Protein 1NEQ (pdb70)

CATH classification: 1.10.260.40

Secondary structure (DSSP, 8-state):
---SSSSS--HHHHHHHHHTTS--HHHHHHHHSS-HHHHHHTTTSS-HHHHHHHHHHTTS-HHHH-TTT--S--

Organism: Escherichia phage Mu (NCBI:txid2681603)

InterPro domains:
  IPR010982 Lambda repressor-like, DNA-binding domain superfamily [G3DSA:1.10.260.40] (2-75)
  IPR010982 Lambda repressor-like, DNA-binding domain superfamily [SSF47413] (4-73)
  IPR038722 Ner, winged helix-turn-helix DNA-binding domain [PF13693] (9-73)

Radius of gyration: 12.14 Å; Cα contacts (8 Å, |Δi|>4): 61; chains: 1; bounding box: 31×29×25 Å

Sequence (74 aa):
CSNEKARDWHRADVIAGLKKRKLSLSALSRQFGYAPTTLANALERHWPKGEQIIANALETKPEVIWPSRYQAGE

Solvent-accessible surface area: 5902 Å² total; per-residue (Å²): 178,73,109,134,99,47,169,24,93,69,179,60,58,2,56,57,29,6,124,178,170,186,34,35,29,66,26,6,1,192,120,123,51,110,51,81,93,47,1,45,74,3,52,149,165,187,71,86,134,0,22,90,21,1,0,99,43,45,168,43,126,19,71,65,1,18,65,54,173,94,157,116,70,204

Foldseek 3Di:
DDCCPVPFQHPCSLCVVQVVPPDDCCCLCVVVDNHSVVLVCVVPDPDLVSLCSSCVSVVHHSCRRVVVVDDPPD

Structure (mmCIF, N/CA/C/O backbone):
data_1NEQ
#
_entry.id   1NEQ
#
_cell.length_a   1.000
_cell.length_b   1.000
_cell.length_c   1.000
_cell.angle_alpha   90.00
_cell.angle_beta   90.00
_cell.angle_gamma   90.00
#
_symmetry.space_group_name_H-M   'P 1'
#
loop_
_atom_site.group_PDB
_atom_site.id
_atom_site.type_symbol
_atom_site.label_atom_id
_atom_site.label_alt_id
_atom_site.label_comp_id
_atom_site.label_asym_id
_atom_site.label_entity_id
_atom_site.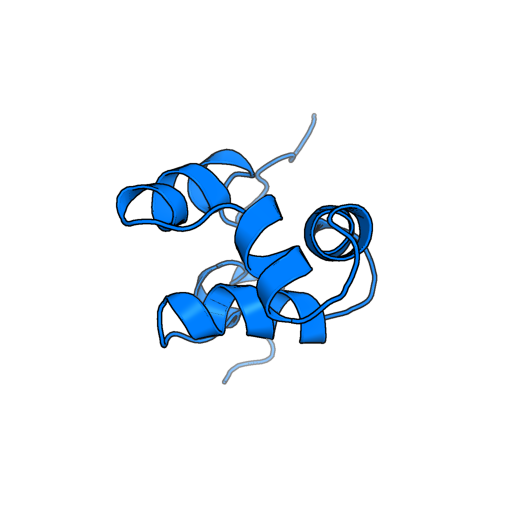label_seq_id
_atom_site.pdbx_PDB_ins_code
_atom_site.Cartn_x
_atom_site.Cartn_y
_atom_site.Cartn_z
_atom_site.occupancy
_atom_site.B_iso_or_equiv
_atom_site.auth_seq_id
_atom_site.auth_comp_id
_atom_site.auth_asym_id
_atom_site.auth_atom_id
_atom_site.pdbx_PDB_model_num
ATOM 1 N N . CYS A 1 1 ? 16.322 15.366 5.332 1.00 7.87 1 CYS A N 1
ATOM 2 C CA . CYS A 1 1 ? 15.779 15.353 6.720 1.00 7.60 1 CYS A CA 1
ATOM 3 C C . CYS A 1 1 ? 14.635 14.345 6.808 1.00 6.79 1 CYS A C 1
ATOM 4 O O . CYS A 1 1 ? 14.670 13.413 7.587 1.00 6.76 1 CYS A O 1
ATOM 14 N N . SER A 1 2 ? 13.616 14.530 6.016 1.00 6.45 2 SER A N 1
ATOM 15 C CA . SER A 1 2 ? 12.455 13.597 6.046 1.00 5.96 2 SER A C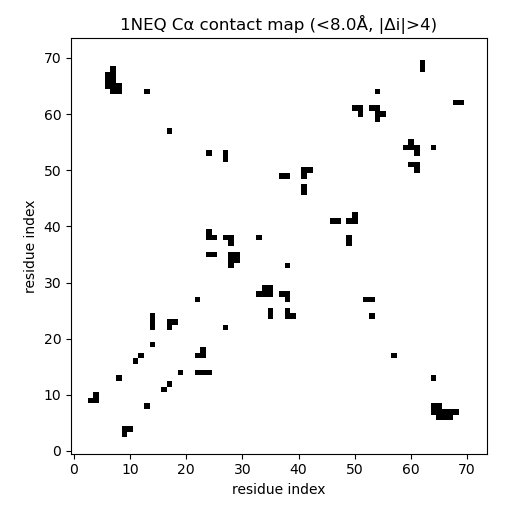A 1
ATOM 16 C C . SER A 1 2 ? 12.604 12.569 4.927 1.00 5.31 2 SER A C 1
ATOM 17 O O . SER A 1 2 ? 12.674 12.912 3.763 1.00 5.36 2 SER A O 1
ATOM 25 N N . ASN A 1 3 ? 12.644 11.309 5.262 1.00 5.02 3 ASN A N 1
ATOM 26 C CA . ASN A 1 3 ? 12.776 10.280 4.202 1.00 4.61 3 ASN A CA 1
ATOM 27 C C . ASN A 1 3 ? 11.418 10.096 3.536 1.00 4.00 3 ASN A C 1
ATOM 28 O O . ASN A 1 3 ? 11.344 9.577 2.446 1.00 4.08 3 ASN A O 1
ATOM 39 N N . GLU A 1 4 ? 10.357 10.534 4.198 1.00 3.84 4 GLU A N 1
ATOM 40 C CA . GLU A 1 4 ? 8.959 10.421 3.641 1.00 3.60 4 GLU A CA 1
ATOM 41 C C . GLU A 1 4 ? 8.848 9.222 2.700 1.00 2.77 4 GLU A C 1
ATOM 42 O O . GLU A 1 4 ? 8.415 8.143 3.053 1.00 2.98 4 GLU A O 1
ATOM 54 N N . LYS A 1 5 ? 9.256 9.455 1.499 1.00 2.41 5 LYS A N 1
ATOM 55 C CA . LYS A 1 5 ? 9.244 8.449 0.422 1.00 1.98 5 LYS A CA 1
ATOM 56 C C . LYS A 1 5 ? 10.647 7.837 0.385 1.00 1.86 5 LYS A C 1
ATOM 57 O O . LYS A 1 5 ? 11.314 7.831 -0.631 1.00 2.40 5 LYS A O 1
ATOM 76 N N . ALA A 1 6 ? 11.106 7.365 1.519 1.00 1.88 6 ALA A N 1
ATOM 77 C CA . ALA A 1 6 ? 12.479 6.785 1.619 1.00 2.06 6 ALA A CA 1
ATOM 78 C C . ALA A 1 6 ? 12.860 6.043 0.332 1.00 1.60 6 ALA A C 1
ATOM 79 O O . ALA A 1 6 ? 13.487 6.608 -0.542 1.00 1.81 6 ALA A O 1
ATOM 86 N N . ARG A 1 7 ? 12.490 4.797 0.201 1.00 1.43 7 ARG A N 1
ATOM 87 C CA . ARG A 1 7 ? 12.834 4.022 -1.031 1.00 1.36 7 ARG A CA 1
ATOM 88 C C . ARG A 1 7 ? 11.534 3.449 -1.599 1.00 0.97 7 ARG A C 1
ATOM 89 O O . ARG A 1 7 ? 11.424 3.143 -2.770 1.00 1.35 7 ARG A O 1
ATOM 110 N N . ASP A 1 8 ? 10.566 3.271 -0.748 1.00 0.61 8 ASP A N 1
ATOM 111 C CA . ASP A 1 8 ? 9.276 2.682 -1.182 1.00 0.77 8 ASP A CA 1
ATOM 112 C C . ASP A 1 8 ? 8.507 3.641 -2.086 1.00 0.58 8 ASP A C 1
ATOM 113 O O . ASP A 1 8 ? 8.944 4.733 -2.390 1.00 0.58 8 ASP A O 1
ATOM 122 N N . TRP A 1 9 ? 7.359 3.210 -2.519 1.00 0.47 9 TRP A N 1
ATOM 123 C CA . TRP A 1 9 ? 6.515 4.022 -3.434 1.00 0.35 9 TRP A CA 1
ATOM 124 C C . TRP A 1 9 ? 5.919 5.227 -2.694 1.00 0.39 9 TRP A C 1
ATOM 125 O O . TRP A 1 9 ? 5.268 5.083 -1.679 1.00 0.67 9 TRP A O 1
ATOM 146 N N . HIS A 1 10 ? 6.109 6.410 -3.218 1.00 0.39 10 HIS A N 1
ATOM 147 C CA . HIS A 1 10 ? 5.530 7.627 -2.575 1.00 0.44 10 HIS A CA 1
ATOM 148 C C . HIS A 1 10 ? 4.082 7.361 -2.170 1.00 0.41 10 HIS A C 1
ATOM 149 O O . HIS A 1 10 ? 3.409 6.539 -2.758 1.00 0.40 10 HIS A O 1
ATOM 163 N N . ARG A 1 11 ? 3.575 8.079 -1.201 1.00 0.43 11 ARG A N 1
ATOM 164 C CA . ARG A 1 11 ? 2.151 7.882 -0.826 1.00 0.43 11 ARG A CA 1
ATOM 165 C C . ARG A 1 11 ? 1.340 8.181 -2.081 1.00 0.37 11 ARG A C 1
ATOM 166 O O . ARG A 1 11 ? 0.206 7.773 -2.231 1.00 0.40 11 ARG A O 1
ATOM 187 N N . ALA A 1 12 ? 1.947 8.909 -2.984 1.00 0.34 12 ALA A N 1
ATOM 188 C CA . ALA A 1 12 ? 1.279 9.272 -4.262 1.00 0.32 12 ALA A CA 1
ATOM 189 C C . ALA A 1 12 ? 1.594 8.204 -5.315 1.00 0.27 12 ALA A C 1
ATOM 190 O O . ALA A 1 12 ? 0.797 7.920 -6.172 1.00 0.25 12 ALA A O 1
ATOM 197 N N . ASP A 1 13 ? 2.748 7.600 -5.253 1.00 0.27 13 ASP A N 1
ATOM 198 C CA . ASP A 1 13 ?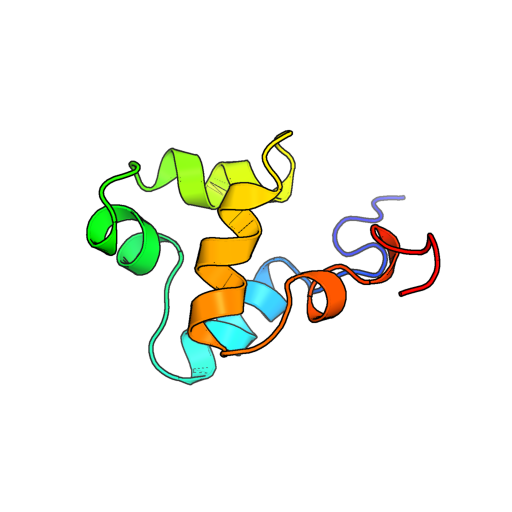 3.078 6.545 -6.254 1.00 0.26 13 ASP A CA 1
ATOM 199 C C . ASP A 1 13 ? 2.195 5.347 -5.955 1.00 0.23 13 ASP A C 1
ATOM 200 O O . ASP A 1 13 ? 1.900 4.535 -6.809 1.00 0.24 13 ASP A O 1
ATOM 209 N N . VAL A 1 14 ? 1.748 5.256 -4.737 1.00 0.22 14 VAL A N 1
ATOM 210 C CA . VAL A 1 14 ? 0.857 4.141 -4.350 1.00 0.22 14 VAL A CA 1
ATOM 211 C C . VAL A 1 14 ? -0.528 4.448 -4.909 1.00 0.21 14 VAL A C 1
ATOM 212 O O . VAL A 1 14 ? -1.048 3.741 -5.744 1.00 0.21 14 VAL A O 1
ATOM 225 N N . ILE A 1 15 ? -1.122 5.513 -4.454 1.00 0.24 15 ILE A N 1
ATOM 226 C CA . ILE A 1 15 ? -2.478 5.883 -4.939 1.00 0.27 15 ILE A CA 1
ATOM 227 C C . ILE A 1 15 ? -2.423 6.353 -6.398 1.00 0.26 15 ILE A C 1
ATOM 228 O O . ILE A 1 15 ? -3.209 5.931 -7.208 1.00 0.29 15 ILE A O 1
ATOM 244 N N . ALA A 1 16 ? -1.522 7.228 -6.748 1.00 0.25 16 ALA A N 1
ATOM 245 C CA . ALA A 1 16 ? -1.478 7.692 -8.170 1.00 0.28 16 ALA A CA 1
ATOM 246 C C . ALA A 1 16 ? -1.230 6.492 -9.083 1.00 0.28 16 ALA A C 1
ATOM 247 O O . ALA A 1 16 ? -1.879 6.329 -10.096 1.00 0.37 16 ALA A O 1
ATOM 254 N N . GLY A 1 17 ? -0.305 5.645 -8.728 1.00 0.23 17 GLY A N 1
ATOM 255 C CA . GLY A 1 17 ? -0.023 4.452 -9.575 1.00 0.25 17 GLY A CA 1
ATOM 256 C C . GLY A 1 17 ? -1.247 3.532 -9.583 1.00 0.24 17 GLY A C 1
ATOM 257 O O . GLY A 1 17 ? -1.726 3.126 -10.624 1.00 0.26 17 GLY A O 1
ATOM 261 N N . LEU A 1 18 ? -1.754 3.201 -8.428 1.00 0.23 18 LEU A N 1
ATOM 262 C CA . LEU A 1 18 ? -2.947 2.308 -8.354 1.00 0.24 18 LEU A CA 1
ATOM 263 C C . LEU A 1 18 ? -4.162 3.031 -8.965 1.00 0.25 18 LEU A C 1
ATOM 264 O O . LEU A 1 18 ? -4.788 2.552 -9.890 1.00 0.30 18 LEU A O 1
ATOM 280 N N . LYS A 1 19 ? -4.486 4.182 -8.446 1.00 0.26 19 LYS A N 1
ATOM 281 C CA . LYS A 1 19 ? -5.652 4.978 -8.957 1.00 0.27 19 LYS A CA 1
ATOM 282 C C . LYS A 1 19 ? -5.521 5.206 -10.466 1.00 0.27 19 LYS A C 1
ATOM 283 O O . LYS A 1 19 ? -6.462 5.591 -11.132 1.00 0.29 19 LYS A O 1
ATOM 302 N N . LYS A 1 20 ? -4.367 4.978 -11.011 1.00 0.31 20 LYS A N 1
ATOM 303 C CA . LYS A 1 20 ? -4.181 5.195 -12.473 1.00 0.34 20 LYS A CA 1
ATOM 304 C C . LYS A 1 20 ? -5.192 4.349 -13.240 1.00 0.31 20 LYS A C 1
ATOM 305 O O . LYS A 1 20 ? -5.575 4.672 -14.347 1.00 0.35 20 LYS A O 1
ATOM 324 N N . ARG A 1 21 ? -5.639 3.280 -12.648 1.00 0.29 21 ARG A N 1
ATOM 325 C CA . ARG A 1 21 ? -6.643 2.406 -13.307 1.00 0.33 21 ARG A CA 1
ATOM 326 C C . ARG A 1 21 ? -7.995 2.698 -12.663 1.00 0.31 21 ARG A C 1
ATOM 327 O O . ARG A 1 21 ? -8.759 3.509 -13.145 1.00 0.33 21 ARG A O 1
ATOM 348 N N . LYS A 1 22 ? -8.282 2.072 -11.557 1.00 0.30 22 LYS A N 1
ATOM 349 C CA . LYS A 1 22 ? -9.563 2.350 -10.856 1.00 0.32 22 LYS A CA 1
ATOM 350 C C . LYS A 1 22 ? -9.438 1.869 -9.412 1.00 0.29 22 LYS A C 1
ATOM 351 O O . LYS A 1 22 ? -10.143 0.969 -9.001 1.00 0.34 22 LYS A O 1
ATOM 370 N N . LEU A 1 23 ? -8.552 2.437 -8.641 1.00 0.27 23 LEU A N 1
ATOM 371 C CA . LEU A 1 23 ? -8.392 1.972 -7.228 1.00 0.26 23 LEU A CA 1
ATOM 372 C C . LEU A 1 23 ? -8.155 3.166 -6.302 1.00 0.28 23 LEU A C 1
ATOM 373 O O . LEU A 1 23 ? -7.460 4.106 -6.628 1.00 0.33 23 LEU A O 1
ATOM 389 N N . SER A 1 24 ? -8.728 3.116 -5.134 1.00 0.27 24 SER A N 1
ATOM 390 C CA . SER A 1 24 ? -8.549 4.216 -4.145 1.00 0.32 24 SER A CA 1
ATOM 391 C C . SER A 1 24 ? -8.588 3.601 -2.748 1.00 0.33 24 SER A C 1
ATOM 392 O O . SER A 1 24 ? -9.512 2.894 -2.407 1.00 0.36 24 SER A O 1
ATOM 400 N N . LEU A 1 25 ? -7.582 3.835 -1.952 1.00 0.34 25 LEU A N 1
ATOM 401 C CA . LEU A 1 25 ? -7.545 3.241 -0.578 1.00 0.36 25 LEU A CA 1
ATOM 402 C C . LEU A 1 25 ? -8.938 3.284 0.069 1.00 0.39 25 LEU A C 1
ATOM 403 O O . LEU A 1 25 ? -9.250 2.495 0.939 1.00 0.49 25 LEU A O 1
ATOM 419 N N . SER A 1 26 ? -9.777 4.191 -0.351 1.00 0.40 26 SER A N 1
ATOM 420 C CA . SER A 1 26 ? -11.142 4.273 0.244 1.00 0.45 26 SER A CA 1
ATOM 421 C C . SER A 1 26 ? -12.031 3.166 -0.337 1.00 0.44 26 SER A C 1
ATOM 422 O O . SER A 1 26 ? -12.856 2.596 0.349 1.00 0.47 26 SER A O 1
ATOM 430 N N . ALA A 1 27 ? -11.880 2.868 -1.597 1.00 0.43 27 ALA A N 1
ATOM 431 C CA . ALA A 1 27 ? -12.725 1.810 -2.223 1.00 0.46 27 ALA A CA 1
ATOM 432 C C . ALA A 1 27 ? -12.268 0.423 -1.752 1.00 0.40 27 ALA A C 1
ATOM 433 O O . ALA A 1 27 ? -13.072 -0.415 -1.397 1.00 0.39 27 ALA A O 1
ATOM 440 N N . LEU A 1 28 ? -10.989 0.173 -1.746 1.00 0.41 28 LEU A N 1
ATOM 441 C CA . LEU A 1 28 ? -10.496 -1.161 -1.307 1.00 0.42 28 LEU A CA 1
ATOM 442 C C . LEU A 1 28 ? -10.869 -1.387 0.154 1.00 0.36 28 LEU A C 1
ATOM 443 O O . LEU A 1 28 ? -11.019 -2.505 0.599 1.00 0.38 28 LEU A O 1
ATOM 459 N N . SER A 1 29 ? -11.018 -0.337 0.903 1.00 0.36 29 SER A N 1
ATOM 460 C CA . SER A 1 29 ? -11.367 -0.499 2.342 1.00 0.39 29 SER A CA 1
ATOM 461 C C . SER A 1 29 ? -12.796 -1.030 2.490 1.00 0.39 29 SER A C 1
ATOM 462 O O . SER A 1 29 ? -13.026 -2.053 3.105 1.00 0.43 29 SER A O 1
ATOM 470 N N . ARG A 1 30 ? -13.760 -0.330 1.960 1.00 0.42 30 ARG A N 1
ATOM 471 C CA . ARG A 1 30 ? -15.170 -0.791 2.093 1.00 0.49 30 ARG A CA 1
ATOM 472 C C . ARG A 1 30 ? -15.411 -2.044 1.245 1.00 0.44 30 ARG A C 1
ATOM 473 O O . ARG A 1 30 ? -16.337 -2.791 1.488 1.00 0.47 30 ARG A O 1
ATOM 494 N N . GLN A 1 31 ? -14.595 -2.292 0.256 1.00 0.40 31 GLN A N 1
ATOM 495 C CA . GLN A 1 31 ? -14.808 -3.506 -0.579 1.00 0.42 31 GLN A CA 1
ATOM 496 C C . GLN A 1 31 ? -14.612 -4.746 0.299 1.00 0.41 31 GLN A C 1
ATOM 497 O O . GLN A 1 31 ? -15.222 -5.774 0.079 1.00 0.46 31 GLN A O 1
ATOM 511 N N . PHE A 1 32 ? -13.774 -4.647 1.302 1.00 0.37 32 PHE A N 1
ATOM 512 C CA . PHE A 1 32 ? -13.533 -5.807 2.218 1.00 0.40 32 PHE A CA 1
ATOM 513 C C . PHE A 1 32 ? -14.253 -5.547 3.546 1.00 0.42 32 PHE A C 1
ATOM 514 O O . PHE A 1 32 ? -14.644 -6.468 4.235 1.00 0.50 32 PHE A O 1
ATOM 531 N N . GLY A 1 33 ? -14.449 -4.294 3.900 1.00 0.39 33 GLY A N 1
ATOM 532 C CA . GLY A 1 33 ? -15.168 -3.957 5.172 1.00 0.46 33 GLY A CA 1
ATOM 533 C C . GLY A 1 33 ? -14.305 -3.061 6.066 1.00 0.39 33 GLY A C 1
ATOM 534 O O . GLY A 1 33 ? -14.778 -2.085 6.613 1.00 0.70 33 GLY A O 1
ATOM 538 N N . TYR A 1 34 ? -13.052 -3.388 6.237 1.00 0.36 34 TYR A N 1
ATOM 539 C CA . TYR A 1 34 ? -12.180 -2.558 7.122 1.00 0.36 34 TYR A CA 1
ATOM 540 C C . TYR A 1 34 ? -12.388 -1.066 6.832 1.00 0.53 34 TYR A C 1
ATOM 541 O O . TYR A 1 34 ? -12.239 -0.607 5.718 1.00 1.27 34 TYR A O 1
ATOM 559 N N . ALA A 1 35 ? -12.746 -0.314 7.839 1.00 0.36 35 ALA A N 1
ATOM 560 C CA . ALA A 1 35 ? -12.978 1.150 7.655 1.00 0.32 35 ALA A CA 1
ATOM 561 C C . ALA A 1 35 ? -11.819 1.754 6.831 1.00 0.26 35 ALA A C 1
ATOM 562 O O . ALA A 1 35 ? -10.746 1.188 6.795 1.00 0.27 35 ALA A O 1
ATOM 569 N N . PRO A 1 36 ? -12.054 2.895 6.201 1.00 0.31 36 PRO A N 1
ATOM 570 C CA . PRO A 1 36 ? -11.004 3.562 5.401 1.00 0.33 36 PRO A CA 1
ATOM 571 C C . PRO A 1 36 ? -9.772 3.856 6.275 1.00 0.31 36 PRO A C 1
ATOM 572 O O . PRO A 1 36 ? -8.662 3.935 5.787 1.00 0.36 36 PRO A O 1
ATOM 583 N N . THR A 1 37 ? -9.962 4.029 7.554 1.00 0.32 37 THR A N 1
ATOM 584 C CA . THR A 1 37 ? -8.803 4.326 8.446 1.00 0.34 37 THR A CA 1
ATOM 585 C C . THR A 1 37 ? -7.830 3.144 8.444 1.00 0.31 37 THR A C 1
ATOM 586 O O . THR A 1 37 ? -6.633 3.313 8.332 1.00 0.30 37 THR A O 1
ATOM 597 N N . THR A 1 38 ? -8.336 1.950 8.570 1.00 0.31 38 THR A N 1
ATOM 598 C CA . THR A 1 38 ? -7.446 0.755 8.586 1.00 0.31 38 THR A CA 1
ATOM 599 C C . THR A 1 38 ? -6.556 0.748 7.343 1.00 0.26 38 THR A C 1
ATOM 600 O O . THR A 1 38 ? -5.344 0.748 7.432 1.00 0.26 38 THR A O 1
ATOM 611 N N . LEU A 1 39 ? -7.149 0.703 6.189 1.00 0.29 39 LEU A N 1
ATOM 612 C CA . LEU A 1 39 ? -6.348 0.6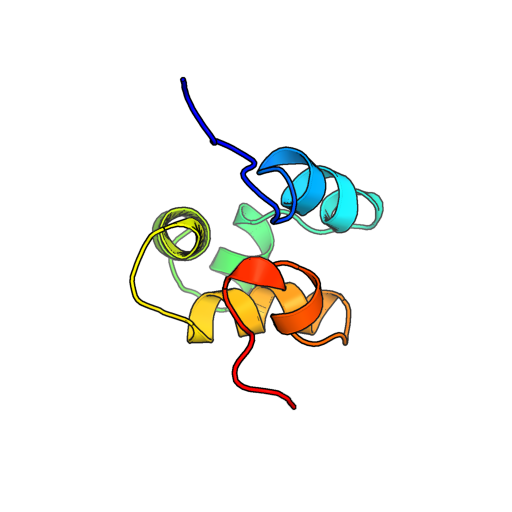57 4.938 1.00 0.30 39 LEU A CA 1
ATOM 613 C C . LEU A 1 39 ? -5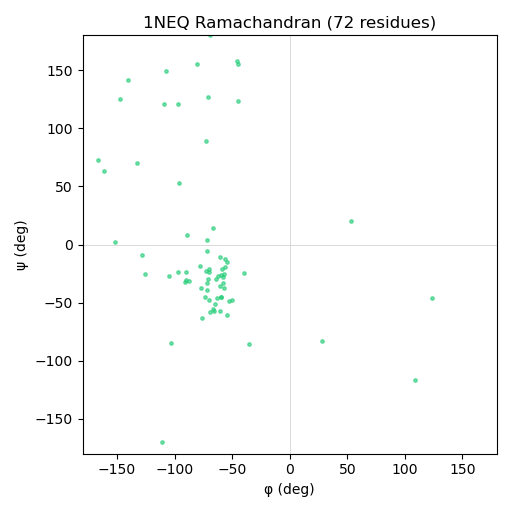.293 1.777 4.954 1.00 0.29 39 LEU A C 1
ATOM 614 O O . LEU A 1 39 ? -4.133 1.559 4.665 1.00 0.32 39 LEU A O 1
ATOM 630 N N . ALA A 1 40 ? -5.694 2.977 5.278 1.00 0.34 40 ALA A N 1
ATOM 631 C CA . ALA A 1 40 ? -4.726 4.115 5.306 1.00 0.40 40 ALA A CA 1
ATOM 632 C C . ALA A 1 40 ? -3.621 3.831 6.335 1.00 0.36 40 ALA A C 1
ATOM 633 O O . ALA A 1 40 ? -2.449 3.817 6.016 1.00 0.39 40 ALA A O 1
ATOM 640 N N . ASN A 1 41 ? -3.995 3.614 7.566 1.00 0.37 41 ASN A N 1
ATOM 641 C CA . ASN A 1 41 ? -2.987 3.343 8.634 1.00 0.43 41 ASN A CA 1
ATOM 642 C C . ASN A 1 41 ? -2.114 2.143 8.234 1.00 0.37 41 ASN A C 1
ATOM 643 O O . ASN A 1 41 ? -1.102 1.875 8.849 1.00 0.43 41 ASN A O 1
ATOM 654 N N . ALA A 1 42 ? -2.500 1.412 7.226 1.00 0.32 42 ALA A N 1
ATOM 655 C CA . ALA A 1 42 ? -1.690 0.228 6.819 1.00 0.35 42 ALA A CA 1
ATOM 656 C C . ALA A 1 42 ? -0.384 0.685 6.151 1.00 0.41 42 ALA A C 1
ATOM 657 O O . ALA A 1 42 ? 0.387 -0.121 5.668 1.00 0.59 42 ALA A O 1
ATOM 664 N N . LEU A 1 43 ? -0.137 1.966 6.105 1.00 0.35 43 LEU A N 1
ATOM 665 C CA . LEU A 1 43 ? 1.114 2.464 5.457 1.00 0.46 43 LEU A CA 1
ATOM 666 C C . LEU A 1 43 ? 2.265 2.491 6.471 1.00 0.64 43 LEU A C 1
ATOM 667 O O . LEU A 1 43 ? 3.412 2.305 6.115 1.00 0.92 43 LEU A O 1
ATOM 683 N N . GLU A 1 44 ? 1.970 2.731 7.728 1.00 0.59 44 GLU A N 1
ATOM 684 C CA . GLU A 1 44 ? 3.050 2.785 8.774 1.00 0.84 44 GLU A CA 1
ATOM 685 C C . GLU A 1 44 ? 2.684 1.863 9.950 1.00 0.62 44 GLU A C 1
ATOM 686 O O . GLU A 1 44 ? 3.484 1.640 10.837 1.00 0.57 44 GLU A O 1
ATOM 698 N N . ARG A 1 45 ? 1.485 1.344 9.984 1.00 0.63 45 ARG A N 1
ATOM 699 C CA . ARG A 1 45 ? 1.096 0.462 11.127 1.00 0.55 45 ARG A CA 1
ATOM 700 C C . ARG A 1 45 ? 1.628 -0.966 10.938 1.00 0.46 45 ARG A C 1
ATOM 701 O O . ARG A 1 45 ? 1.863 -1.422 9.836 1.00 0.54 45 ARG A O 1
ATOM 722 N N . HIS A 1 46 ? 1.794 -1.671 12.029 1.00 0.48 46 HIS A N 1
ATOM 723 C CA . HIS A 1 46 ? 2.289 -3.080 11.986 1.00 0.56 46 HIS A CA 1
ATOM 724 C C . HIS A 1 46 ? 1.163 -3.985 11.446 1.00 0.47 46 HIS A C 1
ATOM 725 O O . HIS A 1 46 ? 0.371 -4.519 12.196 1.00 0.49 46 HIS A O 1
ATOM 739 N N . TRP A 1 47 ? 1.077 -4.163 10.157 1.00 0.41 4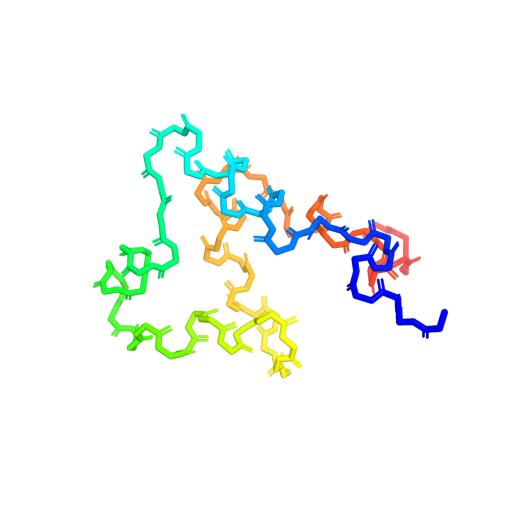7 TRP A N 1
ATOM 740 C CA . TRP A 1 47 ? -0.003 -5.035 9.614 1.00 0.34 47 TRP A CA 1
ATOM 741 C C . TRP A 1 47 ? 0.290 -5.356 8.138 1.00 0.30 47 TRP A C 1
ATOM 742 O O . TRP A 1 47 ? -0.349 -4.819 7.256 1.00 0.28 47 TRP A O 1
ATOM 763 N N . PRO A 1 48 ? 1.273 -6.207 7.908 1.00 0.31 48 PRO A N 1
ATOM 764 C CA . PRO A 1 48 ? 1.670 -6.591 6.535 1.00 0.31 48 PRO A CA 1
ATOM 765 C C . PRO A 1 48 ? 0.477 -7.172 5.747 1.00 0.27 48 PRO A C 1
ATOM 766 O O . PRO A 1 48 ? 0.494 -7.226 4.530 1.00 0.29 48 PRO A O 1
ATOM 777 N N . LYS A 1 49 ? -0.555 -7.605 6.419 1.00 0.25 49 LYS A N 1
ATOM 778 C CA . LYS A 1 49 ? -1.724 -8.181 5.689 1.00 0.25 49 LYS A CA 1
ATOM 779 C C . LYS A 1 49 ? -2.503 -7.063 4.980 1.00 0.23 49 LYS A C 1
ATOM 780 O O . LYS A 1 49 ? -3.205 -7.302 4.016 1.00 0.24 49 LYS A O 1
ATOM 799 N N . GLY A 1 50 ? -2.376 -5.844 5.433 1.00 0.22 50 GLY A N 1
ATOM 800 C CA . GLY A 1 50 ? -3.105 -4.723 4.766 1.00 0.23 50 GLY A CA 1
ATOM 801 C C . GLY A 1 50 ? -2.461 -4.436 3.409 1.00 0.21 50 GLY A C 1
ATOM 802 O O . GLY A 1 50 ? -3.125 -4.056 2.462 1.00 0.21 50 GLY A O 1
ATOM 806 N N . GLU A 1 51 ? -1.173 -4.613 3.301 1.00 0.21 51 GLU A N 1
ATOM 807 C CA . GLU A 1 51 ? -0.504 -4.353 2.001 1.00 0.22 51 GLU A CA 1
ATOM 808 C C . GLU A 1 51 ? -0.913 -5.450 1.020 1.00 0.19 51 GLU A C 1
ATOM 809 O O . GLU A 1 51 ? -1.002 -5.231 -0.172 1.00 0.19 51 GLU A O 1
ATOM 821 N N . GLN A 1 52 ? -1.193 -6.627 1.517 1.00 0.21 52 GLN A N 1
ATOM 822 C CA . GLN A 1 52 ? -1.628 -7.723 0.608 1.00 0.22 52 GLN A CA 1
ATOM 823 C C . GLN A 1 52 ? -2.898 -7.267 -0.108 1.00 0.21 52 GLN A C 1
ATOM 824 O O . GLN A 1 52 ? -3.033 -7.411 -1.303 1.00 0.21 52 GLN A O 1
ATOM 838 N N . ILE A 1 53 ? -3.822 -6.695 0.618 1.00 0.21 53 ILE A N 1
ATOM 839 C CA . ILE A 1 53 ? -5.082 -6.213 -0.018 1.00 0.23 53 ILE A CA 1
ATOM 840 C C . ILE A 1 53 ? -4.730 -5.304 -1.200 1.00 0.21 53 ILE A C 1
ATOM 841 O O . ILE A 1 53 ? -5.253 -5.446 -2.291 1.00 0.23 53 ILE A O 1
ATOM 857 N N . ILE A 1 54 ? -3.848 -4.367 -0.988 1.00 0.18 54 ILE A N 1
ATOM 858 C CA . ILE A 1 54 ? -3.461 -3.431 -2.085 1.00 0.18 54 ILE A CA 1
ATOM 859 C C . ILE A 1 54 ? -2.714 -4.170 -3.200 1.00 0.18 54 ILE A C 1
ATOM 860 O O . ILE A 1 54 ? -3.087 -4.107 -4.354 1.00 0.20 54 ILE A O 1
ATOM 876 N N . ALA A 1 55 ? -1.652 -4.850 -2.873 1.00 0.18 55 ALA A N 1
ATOM 877 C CA . ALA A 1 55 ? -0.877 -5.565 -3.926 1.00 0.21 55 ALA A CA 1
ATOM 878 C C . ALA A 1 55 ? -1.791 -6.561 -4.648 1.00 0.22 55 ALA A C 1
ATOM 879 O O . ALA A 1 55 ? -1.646 -6.805 -5.829 1.00 0.25 55 ALA A O 1
ATOM 886 N N . ASN A 1 56 ? -2.732 -7.132 -3.953 1.00 0.25 56 ASN A N 1
ATOM 887 C CA . ASN A 1 56 ? -3.650 -8.105 -4.609 1.00 0.31 56 ASN A CA 1
ATOM 888 C C . ASN A 1 56 ? -4.343 -7.424 -5.789 1.00 0.29 56 ASN A C 1
ATOM 889 O O . ASN A 1 56 ? -4.574 -8.025 -6.819 1.00 0.32 56 ASN A O 1
ATOM 900 N N . ALA A 1 57 ? -4.688 -6.173 -5.642 1.00 0.31 57 ALA A N 1
ATOM 901 C CA . ALA A 1 57 ? -5.375 -5.456 -6.753 1.00 0.35 57 ALA A CA 1
ATOM 902 C C . ALA A 1 57 ? -4.470 -5.427 -7.990 1.00 0.28 57 ALA A C 1
ATOM 903 O O . ALA A 1 57 ? -4.933 -5.514 -9.110 1.00 0.28 57 ALA A O 1
ATOM 910 N N . LEU A 1 58 ? -3.183 -5.312 -7.798 1.00 0.28 58 LEU A N 1
ATOM 911 C CA . LEU A 1 58 ? -2.249 -5.283 -8.960 1.00 0.27 58 LEU A CA 1
ATOM 912 C C . LEU A 1 58 ? -1.827 -6.715 -9.293 1.00 0.23 58 LEU A C 1
ATOM 913 O O . LEU A 1 58 ? -0.943 -6.941 -10.094 1.00 0.27 58 LEU A O 1
ATOM 929 N N . GLU A 1 59 ? -2.444 -7.683 -8.669 1.00 0.23 59 GLU A N 1
ATOM 930 C CA . GLU A 1 59 ? -2.069 -9.103 -8.931 1.00 0.28 59 GLU A CA 1
ATOM 931 C C . GLU A 1 59 ? -0.560 -9.263 -8.725 1.00 0.27 59 GLU A C 1
ATOM 932 O O . GLU A 1 59 ? 0.041 -10.202 -9.209 1.00 0.31 59 GLU A O 1
ATOM 944 N N . THR A 1 60 ? 0.055 -8.355 -8.003 1.00 0.25 60 THR A N 1
ATOM 945 C CA . THR A 1 60 ? 1.531 -8.448 -7.755 1.00 0.27 60 THR A CA 1
ATOM 946 C C . THR A 1 60 ? 1.784 -8.776 -6.280 1.00 0.26 60 THR A C 1
ATOM 947 O O . THR A 1 60 ? 0.876 -9.104 -5.541 1.00 0.28 60 THR A O 1
ATOM 958 N N . LYS A 1 61 ? 3.018 -8.690 -5.854 1.00 0.26 61 LYS A N 1
ATOM 959 C CA . LYS A 1 61 ? 3.362 -8.995 -4.430 1.00 0.26 61 LYS A CA 1
ATOM 960 C C . LYS A 1 61 ? 3.680 -7.667 -3.707 1.00 0.23 61 LYS A C 1
ATOM 961 O O . LYS A 1 61 ? 4.184 -6.757 -4.334 1.00 0.22 61 LYS A O 1
ATOM 980 N N . PRO A 1 62 ? 3.404 -7.570 -2.415 1.00 0.23 62 PRO A N 1
ATOM 981 C CA . PRO A 1 62 ? 3.701 -6.328 -1.667 1.00 0.23 62 PRO A CA 1
ATOM 982 C C . PRO A 1 62 ? 5.209 -6.028 -1.734 1.00 0.22 62 PRO A C 1
ATOM 983 O O . PRO A 1 62 ? 5.633 -4.895 -1.626 1.00 0.22 62 PRO A O 1
ATOM 994 N N . GLU A 1 63 ? 6.016 -7.040 -1.907 1.00 0.27 63 GLU A N 1
ATOM 995 C CA . GLU A 1 63 ? 7.495 -6.823 -1.978 1.00 0.29 63 GLU A CA 1
ATOM 996 C C . GLU A 1 63 ? 7.836 -5.902 -3.160 1.00 0.27 63 GLU A C 1
ATOM 997 O O . GLU A 1 63 ? 8.957 -5.459 -3.304 1.00 0.29 63 GLU A O 1
ATOM 1009 N N . VAL A 1 64 ? 6.889 -5.631 -4.019 1.00 0.27 64 VAL A N 1
ATOM 1010 C CA . VAL A 1 64 ? 7.175 -4.765 -5.206 1.00 0.27 64 VAL A CA 1
ATOM 1011 C C . VAL A 1 64 ? 6.904 -3.299 -4.864 1.00 0.26 64 VAL A C 1
ATOM 1012 O O . VAL A 1 64 ? 7.536 -2.403 -5.388 1.00 0.29 64 VAL A O 1
ATOM 1025 N N . ILE A 1 65 ? 5.971 -3.045 -3.991 1.00 0.23 65 ILE A N 1
ATOM 1026 C CA . ILE A 1 65 ? 5.650 -1.636 -3.616 1.00 0.25 65 ILE A CA 1
ATOM 1027 C C . ILE A 1 65 ? 6.523 -1.211 -2.422 1.00 0.27 65 ILE A C 1
ATOM 1028 O O . ILE A 1 65 ? 6.797 -0.043 -2.234 1.00 0.32 65 ILE A O 1
ATOM 1044 N N . TRP A 1 66 ? 6.995 -2.157 -1.636 1.00 0.28 66 TRP A N 1
ATOM 1045 C CA . TRP A 1 66 ? 7.887 -1.822 -0.465 1.00 0.33 66 TRP A CA 1
ATOM 1046 C C . TRP A 1 66 ? 9.112 -2.765 -0.470 1.00 0.37 66 TRP A C 1
ATOM 1047 O O . TRP A 1 66 ? 9.211 -3.629 0.374 1.00 0.42 66 TRP A O 1
ATOM 1068 N N . PRO A 1 67 ? 10.003 -2.591 -1.430 1.00 0.41 67 PRO A N 1
ATOM 1069 C CA . PRO A 1 67 ? 11.203 -3.456 -1.556 1.00 0.49 67 PRO A CA 1
ATOM 1070 C C . PRO A 1 67 ? 12.246 -3.186 -0.451 1.00 0.59 67 PRO A C 1
ATOM 1071 O O . PRO A 1 67 ? 12.899 -4.098 0.019 1.00 0.68 67 PRO A O 1
ATOM 1082 N N . SER A 1 68 ? 12.454 -1.954 -0.066 1.00 0.77 68 SER A N 1
ATOM 1083 C CA . SER A 1 68 ? 13.505 -1.676 0.965 1.00 0.92 68 SER A CA 1
ATOM 1084 C C . SER A 1 68 ? 13.061 -2.147 2.344 1.00 0.78 68 SER A C 1
ATOM 1085 O O . SER A 1 68 ? 13.833 -2.131 3.283 1.00 1.03 68 SER A O 1
ATOM 1093 N N . ARG A 1 69 ? 11.845 -2.596 2.480 1.00 0.83 69 ARG A N 1
ATOM 1094 C CA . ARG A 1 69 ? 11.381 -3.100 3.806 1.00 1.12 69 ARG A CA 1
ATOM 1095 C C . ARG A 1 69 ? 11.523 -4.617 3.785 1.00 1.05 69 ARG A C 1
ATOM 1096 O O . ARG A 1 69 ? 11.680 -5.259 4.803 1.00 1.32 69 ARG A O 1
ATOM 1117 N N . TYR A 1 70 ? 11.518 -5.178 2.604 1.00 0.87 70 TYR A N 1
ATOM 1118 C CA . TYR A 1 70 ? 11.703 -6.652 2.441 1.00 1.05 70 TYR A CA 1
ATOM 1119 C C . TYR A 1 70 ? 13.086 -6.851 1.815 1.00 1.29 70 TYR A C 1
ATOM 1120 O O . TYR A 1 70 ? 13.374 -6.321 0.760 1.00 1.55 70 TYR A O 1
ATOM 1138 N N . GLN A 1 71 ? 13.961 -7.568 2.465 1.00 1.64 71 GLN A N 1
ATOM 1139 C CA . GLN A 1 71 ? 15.338 -7.747 1.908 1.00 1.94 71 GLN A CA 1
ATOM 1140 C C . GLN A 1 71 ? 15.916 -9.089 2.378 1.00 2.63 71 GLN A C 1
ATOM 1141 O O . GLN A 1 71 ? 17.040 -9.434 2.070 1.00 3.27 71 GLN A O 1
ATOM 1155 N N . ALA A 1 72 ? 15.156 -9.857 3.107 1.00 2.93 72 ALA A N 1
ATOM 1156 C CA . ALA A 1 72 ? 15.669 -11.169 3.582 1.00 3.75 72 ALA A CA 1
ATOM 1157 C C . ALA A 1 72 ? 15.881 -12.118 2.394 1.00 4.06 72 ALA A C 1
ATOM 1158 O O . ALA A 1 72 ? 16.056 -13.307 2.573 1.00 4.72 72 ALA A O 1
ATOM 1165 N N . GLY A 1 73 ? 15.882 -11.604 1.184 1.00 4.02 73 GLY A N 1
ATOM 1166 C CA . GLY A 1 73 ? 16.105 -12.474 -0.019 1.00 4.78 73 GLY A CA 1
ATOM 1167 C C . GLY A 1 73 ? 14.809 -12.635 -0.816 1.00 5.02 73 GLY A C 1
ATOM 1168 O O . GLY A 1 73 ? 14.282 -11.689 -1.367 1.00 5.22 73 GLY A O 1
ATOM 1172 N N . GLU A 1 74 ? 14.308 -13.838 -0.901 1.00 5.45 74 GLU A N 1
ATOM 1173 C CA . GLU A 1 74 ? 13.061 -14.089 -1.681 1.00 6.08 74 GLU A CA 1
ATOM 1174 C C . GLU A 1 74 ? 11.838 -13.912 -0.774 1.00 6.79 74 GLU A C 1
ATOM 1175 O O . GLU A 1 74 ? 11.912 -14.317 0.374 1.00 7.18 74 GLU A O 1
#

B-factor: mean 1.38, std 1.61, range [0.18, 8.91]

Nearest PDB structures (foldseek):
  1ner-assembly1_A  TM=9.586E-01  e=5.787E-13  Muvirus mu
  7f9h-assembly1_A  TM=8.309E-01  e=2.718E-06  Edwardsiella piscicida
  7f9i-assembly1_A  TM=8.975E-01  e=1.037E-05  Edwardsiella piscicida
  5jub-assembly1_B  TM=6.233E-01  e=2.710E+00  Streptococcus thermophilus LMD-9

GO terms:
  GO:0017053 transcription repressor complex (C, IDA)

=== Feature glossary ===
Key to the feature types in this record:

Secondary structure (8-state, DSSP). Secondary structure is the local, repeating backbone conformation. DSSP classifies it into eight states by reading the hydrogen-bond network: three helix types (H, G, I), two β types (E, B), two non-regular types (T, S), and unstructured coil (-).

Backbone torsions (φ/ψ). Backbone dihedral angles. Every residue except chain termini has a φ (preceding-C → N → Cα → C) and a ψ (N → Cα → C → next-N). They are reported i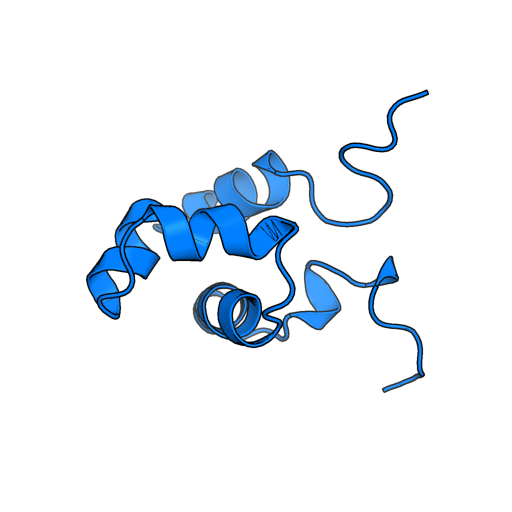n degrees following the IUPAC sign convention. Secondary structure is essentially a statement about which (φ, ψ) basin each residue occupies.

Predicted aligned error. Predicted Aligned Error (PAE) is an AlphaFold confidence matrix: entry (i, j) is the expected error in the position of residue j, in ångströms, when the prediction is superimposed on the true structure at residue i. Low PAE within a block of residues means that block is internally rigid and well-predicted; high PAE between two blocks means their relative placement is uncertain even if each block individually is confident.

B-factor. B-factor (Debye–Waller factor) reflects atomic displacement in the crystal lattice. It is an experimental observable (units Å²), not a prediction; low values mean the atom is pinned down, high values mean it moves or is heterogeneous across the crystal.

Secondary structure (3-state, P-SEA). Three-state secondary structure (P-SEA) collapses the eight DSSP classes into helix (a), strand (b), and coil (c). P-SEA assigns these from Cα geometry alone — distances and angles — without requiring backbone oxygens, so it works on any Cα trace.

Sequence. Primary structure: the covalent order of the twenty standard amino acids along the backbone. Two proteins with the same sequence will (almost always) fold to the same structure; two with 30% identity often share a fold but not the details.

pLDDT. pLDDT is the predicted lDDT-Cα score: AlphaFold's confidence that the local environment of each residue (all inter-atomic distances within 15 Å) is correct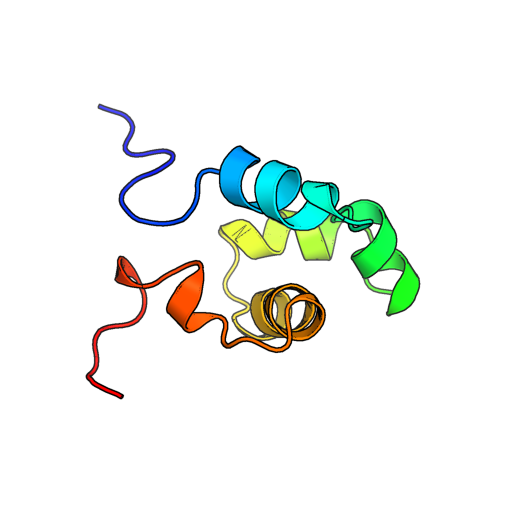ly placed. It is a per-residue number between 0 and 100, with higher meaning more reliable.

InterPro / GO / CATH / organism. Functional annotations link the protein to curated databases. InterPro entries identify conserved domains and families by matching the sequence against member-database signatures (Pfam, PROSITE, CDD, …). Gene Ontology (GO) terms describe molecular function, biological process, and cellular component in a controlled vocabulary. CATH places the structure in a hierarchical fold classification (Class/Architecture/Topology/Homologous-superfamily). The organism is the source species.

Contact-map, Ramachandran, and PAE plots. Three diagnostic plots accompany the record. The Cα contact map visualizes the tertiary structure as a 2D adjacency matrix (8 Å cutoff, sequence-local contacts suppressed). The Ramachandran plot shows the distribution of backbone (φ, ψ) torsions, with points in the α and β basins reflecting secondary structure content. The PAE plot shows AlphaFold's inter-residue confidence as a color matrix.

mmCIF coordinates. The mmCIF table is the protein's shape written out atom by atom. For each backbone N, Cα, C, and carbonyl O, it records an (x, y, z) coordinate triple in Å plus the residue type, chain letter, and residue number.

Radius of gyration, Cα contacts, bounding box. Three whole-structure scalars: the radius of gyration (RMS distance of Cα from centroid, in Å), the count of Cα–Cα contacts (pairs closer than 8 Å and separated by more than four residues in sequence — i.e. tertiary, not local, contacts), and the bounding-box dimensions. Together they distinguish compact globular folds from extended fibres or disordered chains.

Foldseek 3Di. The Foldseek 3Di string encodes local tertiary geometry as a 20-letter alphabet — one character per residue — derived from the relative positions of nearby Cα atoms. Unlike the amino-acid sequence, 3Di is a direct function of the 3D structure, so two proteins with the same fold have similar 3Di strings even at low sequence identity.

Rendered structure images. Six rendered views show the 3D structure from the faces of a cube — i.e. along ±x, ±y, ±z. Rendering representation is drawn randomly per protein from cartoon (secondary-structure ribbons), sticks (backbone bonds), or molecular surface; coloring is either N→C rainbow (blue at the N-terminus through red at the C-terminus) or one color per chain.

Nearest PDB structures. The Foldseek neighbor list gives the closest experimentally determined structures in the PDB, ranked by structural alignment. TM-score near 1 means near-identical fold; near 0.3 means only rough topology match. This is how one finds what a novel AlphaFold prediction most resembles in the solved-structure universe.

Solvent-accessible surface area. SASA measures how much of the protein is reachable by solvent. It is computed by rolling a water-sized probe over the atomic surface and summing the exposed area (Å²). Per-residue SASA distinguishes core (buried, low SASA) from surface (exposed, high SASA) residues; total SASA is a whole-molecule size measure.